Protein AF-A0A8J4R383-F1 (afdb_monomer)

Secondary structure (DSSP, 8-state):
----------------HHHHHHHHHTT----------------------------HHHHHHHHHHHHHHHHHHHHHHHHHHHHHHTS-SS-HHHHHHHHHHTT--HHHHHHHHHHHHH-HHHHHHHHHS-HHHHHHHHHHHHH--

Solvent-accessible surface area (backbone atoms only — not comparable to full-atom values): 9371 Å² total; per-residue (Å²): 135,90,83,86,86,89,85,82,90,76,86,86,81,73,91,49,70,68,58,52,51,52,58,48,61,75,63,63,76,80,80,77,83,82,75,87,72,80,87,82,91,84,84,92,79,94,68,90,72,80,76,74,76,71,51,76,61,59,58,49,49,51,50,50,51,52,51,52,49,50,56,46,53,50,53,52,49,48,55,53,49,54,60,58,60,76,43,63,89,59,61,72,71,55,55,55,52,53,44,55,74,56,63,54,56,75,92,49,39,63,58,52,50,56,49,34,72,75,31,40,66,58,39,48,52,48,71,74,40,62,68,92,50,34,56,61,52,50,53,52,57,65,65,79,102

Nearest PDB structures (foldseek):
  6z1p-assembly1_Bp  TM=3.440E-01  e=1.943E+00  Tetrahymena thermophila SB210

pLDDT: mean 75.77, std 19.18, range [34.34, 96.25]

Radius of gyration: 41.35 Å; Cα contacts (8 Å, |Δi|>4): 41; chains: 1; bounding box: 71×49×110 Å

Structure (mmCIF, N/CA/C/O backbone):
data_AF-A0A8J4R383-F1
#
_entry.id   AF-A0A8J4R383-F1
#
loop_
_atom_site.group_PDB
_atom_site.id
_atom_site.type_symbol
_atom_site.label_atom_id
_atom_site.label_alt_id
_atom_site.label_comp_id
_atom_site.label_asym_id
_atom_site.label_entity_id
_atom_site.label_seq_id
_atom_site.pdbx_PDB_ins_code
_atom_site.Cartn_x
_atom_site.Cartn_y
_atom_site.Cartn_z
_atom_site.occupancy
_atom_site.B_iso_or_equiv
_atom_site.auth_seq_id
_atom_site.auth_comp_id
_atom_site.auth_asym_id
_atom_site.auth_atom_id
_atom_site.pdbx_PDB_model_num
ATOM 1 N N . MET A 1 1 ? 8.839 28.052 -70.977 1.00 35.84 1 MET A N 1
ATOM 2 C CA . MET A 1 1 ? 7.806 27.513 -71.889 1.00 35.84 1 MET A CA 1
ATOM 3 C C . MET A 1 1 ? 8.358 26.227 -72.483 1.00 35.84 1 MET A C 1
ATOM 5 O O . MET A 1 1 ? 9.492 26.234 -72.938 1.00 35.84 1 MET A O 1
ATOM 9 N N . ARG A 1 2 ? 7.626 25.117 -72.348 1.00 43.81 2 ARG A N 1
ATOM 10 C CA . ARG A 1 2 ? 7.999 23.783 -72.846 1.00 43.81 2 ARG A CA 1
ATOM 11 C C . ARG A 1 2 ? 7.918 23.776 -74.373 1.00 43.81 2 ARG A C 1
ATOM 13 O O . ARG A 1 2 ? 6.988 24.372 -74.906 1.00 43.81 2 ARG A O 1
ATOM 20 N N . GLN A 1 3 ? 8.796 23.039 -75.041 1.00 46.25 3 GLN A N 1
ATOM 21 C CA . GLN A 1 3 ? 8.530 22.554 -76.394 1.00 46.25 3 GLN A CA 1
ATOM 22 C C . GLN A 1 3 ? 8.726 21.030 -76.404 1.00 46.25 3 GLN A C 1
ATOM 24 O O . GLN A 1 3 ? 9.828 20.522 -76.242 1.00 46.25 3 GLN A O 1
ATOM 29 N N . ARG A 1 4 ? 7.592 20.322 -76.470 1.00 46.16 4 ARG A N 1
ATOM 30 C CA . ARG A 1 4 ? 7.424 18.960 -77.020 1.00 46.16 4 ARG A CA 1
ATOM 31 C C . ARG A 1 4 ? 7.299 19.173 -78.546 1.00 46.16 4 ARG A C 1
ATOM 33 O O . ARG A 1 4 ? 6.884 20.269 -78.912 1.00 46.16 4 ARG A O 1
ATOM 40 N N . TRP A 1 5 ? 7.491 18.280 -79.512 1.00 34.34 5 TRP A N 1
ATOM 41 C CA . TRP A 1 5 ? 7.571 16.821 -79.733 1.00 34.34 5 TRP A CA 1
ATOM 42 C C . TRP A 1 5 ? 8.120 16.705 -81.196 1.00 34.34 5 TRP A C 1
ATOM 44 O O . TRP A 1 5 ? 7.948 17.659 -81.949 1.00 34.34 5 TRP A O 1
ATOM 54 N N . ALA A 1 6 ? 8.858 15.689 -81.673 1.00 40.34 6 ALA A N 1
ATOM 55 C CA . ALA A 1 6 ? 8.451 14.302 -81.928 1.00 40.34 6 ALA A CA 1
ATOM 56 C C . ALA A 1 6 ? 9.613 13.465 -82.533 1.00 40.34 6 ALA A C 1
ATOM 58 O O . ALA A 1 6 ? 10.402 14.004 -83.302 1.00 40.34 6 ALA A O 1
ATOM 59 N N . THR A 1 7 ? 9.613 12.149 -82.294 1.00 41.44 7 THR A N 1
ATOM 60 C CA . THR A 1 7 ? 10.034 11.069 -83.222 1.00 41.44 7 THR A CA 1
ATOM 61 C C . THR A 1 7 ? 9.182 9.845 -82.848 1.00 41.44 7 THR A C 1
ATOM 63 O O . THR A 1 7 ? 9.286 9.324 -81.746 1.00 41.44 7 THR A O 1
ATOM 66 N N . SER A 1 8 ? 8.042 9.664 -83.517 1.00 38.78 8 SER A N 1
ATOM 67 C CA . SER A 1 8 ? 7.805 8.725 -84.628 1.00 38.78 8 SER A CA 1
ATOM 68 C C . SER A 1 8 ? 7.855 7.249 -84.210 1.00 38.78 8 SER A C 1
ATOM 70 O O . SER A 1 8 ? 8.904 6.617 -84.259 1.00 38.78 8 SER A O 1
ATOM 7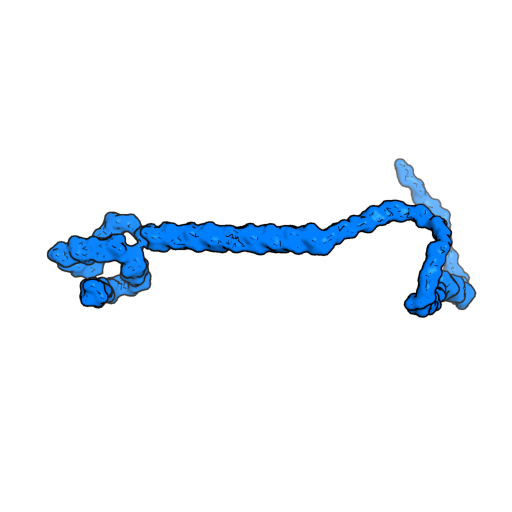2 N N . ILE A 1 9 ? 6.685 6.710 -83.846 1.00 44.69 9 ILE A N 1
ATOM 73 C CA . ILE A 1 9 ? 6.382 5.274 -83.901 1.00 44.69 9 ILE A CA 1
ATOM 74 C C . ILE A 1 9 ? 6.074 4.952 -85.365 1.00 44.69 9 ILE A C 1
ATOM 76 O O . ILE A 1 9 ? 5.104 5.468 -85.918 1.00 44.69 9 ILE A O 1
ATOM 80 N N . GLY A 1 10 ? 6.933 4.147 -85.985 1.00 36.19 10 GLY A N 1
ATOM 81 C CA . GLY A 1 10 ? 6.630 3.405 -87.204 1.00 36.19 10 GLY A CA 1
ATOM 82 C C . GLY A 1 10 ? 6.367 1.951 -86.825 1.00 36.19 10 GLY A C 1
ATOM 83 O O . GLY A 1 10 ? 7.141 1.362 -86.073 1.00 36.19 10 GLY A O 1
ATOM 84 N N . GLU A 1 11 ? 5.247 1.408 -87.288 1.00 42.03 11 GLU A N 1
ATOM 85 C CA . GLU A 1 11 ? 4.866 0.010 -87.110 1.00 42.03 11 GLU A CA 1
ATOM 86 C C . GLU A 1 11 ? 5.835 -0.941 -87.829 1.00 42.03 11 GLU A C 1
ATOM 88 O O . GLU A 1 11 ? 6.154 -0.739 -88.998 1.00 42.03 11 GLU A O 1
ATOM 93 N N . GLY A 1 12 ? 6.206 -2.019 -87.130 1.00 42.78 12 GLY A N 1
ATOM 94 C CA . GLY A 1 12 ? 6.552 -3.320 -87.704 1.00 42.78 12 GLY A CA 1
ATOM 95 C C . GLY A 1 12 ? 7.967 -3.489 -88.258 1.00 42.78 12 GLY A C 1
ATOM 96 O O . GLY A 1 12 ? 8.232 -3.107 -89.388 1.00 42.78 12 GLY A O 1
ATOM 97 N N . SER A 1 13 ? 8.831 -4.187 -87.512 1.00 45.66 13 SER A N 1
ATOM 98 C CA . SER A 1 13 ? 9.577 -5.358 -88.011 1.00 45.66 13 SER A CA 1
ATOM 99 C C . SER A 1 13 ? 10.575 -5.843 -86.955 1.00 45.66 13 SER A C 1
ATOM 101 O O . SER A 1 13 ? 11.525 -5.139 -86.648 1.00 45.66 13 SER A O 1
ATOM 103 N N . MET A 1 14 ? 10.341 -7.068 -86.474 1.00 49.34 14 MET A N 1
ATOM 104 C CA . MET A 1 14 ? 11.289 -7.993 -85.840 1.00 49.34 14 MET A CA 1
ATOM 105 C C . MET A 1 14 ? 12.018 -7.517 -84.573 1.00 49.34 14 MET A C 1
ATOM 107 O O . MET A 1 14 ? 12.997 -6.785 -84.621 1.00 49.34 14 MET A O 1
ATOM 111 N N . GLU A 1 15 ? 11.602 -8.077 -83.435 1.00 59.03 15 GLU A N 1
ATOM 112 C CA . GLU A 1 15 ? 12.539 -8.494 -82.387 1.00 59.03 15 GLU A CA 1
ATOM 113 C C . GLU A 1 15 ? 13.564 -9.423 -83.064 1.00 59.03 15 GLU A C 1
ATOM 115 O O . GLU A 1 15 ? 13.293 -10.608 -83.279 1.00 59.03 15 GLU A O 1
ATOM 120 N N . ASN A 1 16 ? 14.678 -8.869 -83.547 1.00 60.47 16 ASN A N 1
ATOM 121 C CA . ASN A 1 16 ? 15.689 -9.660 -84.232 1.00 60.47 16 ASN A CA 1
ATOM 122 C C . ASN A 1 16 ? 16.393 -10.510 -83.169 1.00 60.47 16 ASN A C 1
ATOM 124 O O . ASN A 1 16 ? 16.814 -10.002 -82.133 1.00 60.47 16 ASN A O 1
ATOM 128 N N . ILE A 1 17 ? 16.537 -11.813 -83.422 1.00 60.28 17 ILE A N 1
ATOM 129 C CA . ILE A 1 17 ? 17.271 -12.746 -82.545 1.00 60.28 17 ILE A CA 1
ATOM 130 C C . ILE A 1 17 ? 18.685 -12.221 -82.203 1.00 60.28 17 ILE A C 1
ATOM 132 O O . ILE A 1 17 ? 19.204 -12.472 -81.123 1.00 60.28 17 ILE A O 1
ATOM 136 N N . GLU A 1 18 ? 19.262 -11.416 -83.096 1.00 62.72 18 GLU A N 1
ATOM 137 C CA . GLU A 1 18 ? 20.552 -10.736 -82.945 1.00 62.72 18 GLU A CA 1
ATOM 138 C C . GLU A 1 18 ? 20.579 -9.755 -81.755 1.00 62.72 18 GLU A C 1
ATOM 140 O O . GLU A 1 18 ? 21.604 -9.621 -81.085 1.00 62.72 18 GLU A O 1
ATOM 145 N N . ASP A 1 19 ? 19.452 -9.112 -81.433 1.00 60.38 19 ASP A N 1
ATOM 146 C CA . ASP A 1 19 ? 19.342 -8.214 -80.278 1.00 60.38 19 ASP A CA 1
ATOM 147 C C . ASP A 1 19 ? 19.321 -9.005 -78.961 1.00 60.38 19 ASP A C 1
ATOM 149 O O . ASP A 1 19 ? 19.831 -8.543 -77.934 1.00 60.38 19 ASP A O 1
ATOM 153 N N . ILE A 1 20 ? 18.775 -10.227 -78.995 1.00 66.88 20 ILE A N 1
ATOM 154 C CA . ILE A 1 20 ? 18.775 -11.157 -77.859 1.00 66.88 20 ILE A CA 1
ATOM 155 C C . ILE A 1 20 ? 20.201 -11.638 -77.590 1.00 66.88 20 ILE A C 1
ATOM 157 O O . ILE A 1 20 ? 20.629 -11.614 -76.437 1.00 66.88 20 ILE A O 1
ATOM 161 N N . ASP A 1 21 ? 20.965 -11.988 -78.627 1.00 67.25 21 ASP A N 1
ATOM 162 C CA . ASP A 1 21 ? 22.372 -12.380 -78.475 1.00 67.25 21 ASP A CA 1
ATOM 163 C C . ASP A 1 21 ? 23.219 -11.245 -77.881 1.00 67.25 21 ASP A C 1
ATOM 165 O O . ASP A 1 21 ? 24.047 -11.495 -77.005 1.00 67.25 21 ASP A O 1
ATOM 169 N N . HIS A 1 22 ? 22.973 -9.984 -78.260 1.00 64.25 22 HIS A N 1
ATOM 170 C CA . HIS A 1 22 ? 23.657 -8.836 -77.652 1.00 64.25 22 HIS A CA 1
ATOM 171 C C . HIS A 1 22 ? 23.299 -8.664 -76.163 1.00 64.25 22 HIS A C 1
ATOM 173 O O . HIS A 1 22 ? 24.167 -8.389 -75.331 1.00 64.25 22 HIS A O 1
ATOM 179 N N . LEU A 1 23 ? 22.026 -8.844 -75.799 1.00 71.62 23 LEU A N 1
ATOM 180 C CA . LEU A 1 23 ? 21.555 -8.780 -74.409 1.00 71.62 23 LEU A CA 1
ATOM 181 C C . LEU A 1 23 ? 22.073 -9.945 -73.547 1.00 71.62 23 LEU A C 1
ATOM 183 O O . LEU A 1 23 ? 22.312 -9.757 -72.350 1.00 71.62 23 LEU A O 1
ATOM 187 N N . VAL A 1 24 ? 22.259 -11.130 -74.133 1.00 67.50 24 VAL A N 1
ATOM 188 C CA . VAL A 1 24 ? 22.823 -12.310 -73.459 1.00 67.50 24 VAL A CA 1
ATOM 189 C C . VAL A 1 24 ? 24.337 -12.175 -73.309 1.00 67.50 24 VAL A C 1
ATOM 191 O O . VAL A 1 24 ? 24.837 -12.371 -72.205 1.00 67.50 24 VAL A O 1
ATOM 194 N N . ALA A 1 25 ? 25.050 -11.746 -74.355 1.00 71.12 25 ALA A N 1
ATOM 195 C CA . ALA A 1 25 ? 26.490 -11.488 -74.303 1.00 71.12 25 ALA A CA 1
ATOM 196 C C . ALA A 1 25 ? 26.843 -10.420 -73.256 1.00 71.12 25 ALA A C 1
ATOM 198 O O . ALA A 1 25 ? 27.822 -10.550 -72.527 1.00 71.12 25 ALA A O 1
ATOM 199 N N . GLN A 1 26 ? 26.013 -9.381 -73.117 1.00 61.44 26 GLN A N 1
ATOM 200 C CA . GLN A 1 26 ? 26.221 -8.348 -72.099 1.00 61.44 26 GLN A CA 1
ATOM 201 C C . GLN A 1 26 ? 26.031 -8.868 -70.658 1.00 61.44 26 GLN A C 1
ATOM 203 O O . GLN A 1 26 ? 26.561 -8.270 -69.721 1.00 61.44 26 GLN A O 1
ATOM 208 N N . ASN A 1 27 ? 25.297 -9.968 -70.469 1.00 61.72 27 ASN A N 1
ATOM 209 C CA . ASN A 1 27 ? 25.052 -10.592 -69.166 1.00 61.72 27 ASN A CA 1
ATOM 210 C C . ASN A 1 27 ? 25.838 -11.895 -68.963 1.00 61.72 27 ASN A C 1
ATOM 212 O O . ASN A 1 27 ? 25.584 -12.612 -67.993 1.00 61.72 27 ASN A O 1
ATOM 216 N N . GLU A 1 28 ? 26.779 -12.216 -69.851 1.00 68.12 28 GLU A N 1
ATOM 217 C CA . GLU A 1 28 ? 27.638 -13.380 -69.685 1.00 68.12 28 GLU A CA 1
ATOM 218 C C . GLU A 1 28 ? 28.569 -13.147 -68.486 1.00 68.12 28 GLU A C 1
ATOM 220 O O . GLU A 1 28 ? 29.521 -12.367 -68.524 1.00 68.12 28 GLU A O 1
ATOM 225 N N . VAL A 1 29 ? 28.238 -13.786 -67.364 1.00 67.19 29 VAL A N 1
ATOM 226 C CA . VAL A 1 29 ? 29.033 -13.730 -66.139 1.00 67.19 29 VAL A CA 1
ATOM 227 C C . VAL A 1 29 ? 30.130 -14.779 -66.236 1.00 67.19 29 VAL A C 1
ATOM 229 O O . VAL A 1 29 ? 29.887 -15.972 -66.052 1.00 67.19 29 VAL A O 1
ATOM 232 N N . THR A 1 30 ? 31.357 -14.332 -66.483 1.00 64.00 30 THR A N 1
ATOM 233 C CA . THR A 1 30 ? 32.542 -15.180 -66.355 1.00 64.00 30 THR A CA 1
ATOM 234 C C . THR A 1 30 ? 32.798 -15.437 -64.871 1.00 64.00 30 THR A C 1
ATOM 236 O O . THR A 1 30 ? 33.226 -14.544 -64.141 1.00 64.00 30 THR A O 1
ATOM 239 N N . LEU A 1 31 ? 32.506 -16.651 -64.401 1.00 61.91 31 LEU A N 1
ATOM 240 C CA . LEU A 1 31 ? 32.857 -17.069 -63.046 1.00 61.91 31 LEU A CA 1
ATOM 241 C C . LEU A 1 31 ? 34.362 -17.347 -62.981 1.00 61.91 31 LEU A C 1
ATOM 243 O O . LEU A 1 31 ? 34.864 -18.295 -63.581 1.00 61.91 31 LEU A O 1
ATOM 247 N N . GLU A 1 32 ? 35.079 -16.513 -62.241 1.00 64.75 32 GLU A N 1
ATOM 248 C CA . GLU A 1 32 ? 36.471 -16.743 -61.871 1.00 64.75 32 GLU A CA 1
ATOM 249 C C . GLU A 1 32 ? 36.558 -17.857 -60.810 1.00 64.75 32 GLU A C 1
ATOM 251 O O . GLU A 1 32 ? 35.879 -17.818 -59.781 1.00 64.75 32 GLU A O 1
ATOM 256 N N . SER A 1 33 ? 37.360 -18.897 -61.086 1.00 61.88 33 SER A N 1
ATOM 257 C CA . SER A 1 33 ? 37.619 -19.982 -60.131 1.00 61.88 33 SER A CA 1
ATOM 258 C C . SER A 1 33 ? 38.444 -19.431 -58.976 1.00 61.88 33 SER A C 1
ATOM 260 O O . SER A 1 33 ? 39.638 -19.166 -59.121 1.00 6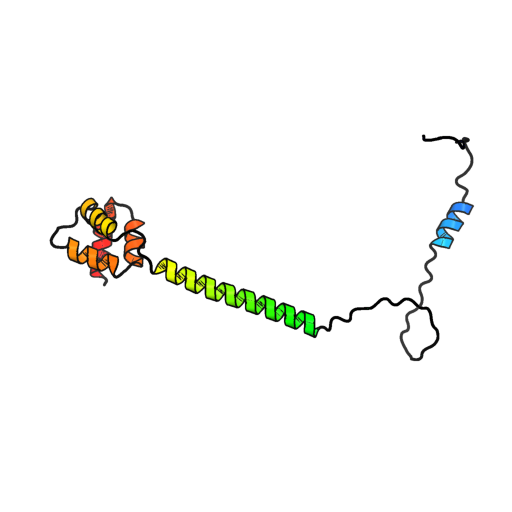1.88 33 SER A O 1
ATOM 262 N N . CYS A 1 34 ? 37.818 -19.257 -57.816 1.00 52.91 34 CYS A N 1
ATOM 263 C CA . CYS A 1 34 ? 38.517 -18.918 -56.584 1.00 52.91 34 CYS A CA 1
ATOM 264 C C . CYS A 1 34 ? 39.200 -20.159 -55.991 1.00 52.91 34 CYS A C 1
ATOM 266 O O . CYS A 1 34 ? 38.890 -20.564 -54.869 1.00 52.91 34 CYS A O 1
ATOM 268 N N . ASP A 1 35 ? 40.165 -20.734 -56.710 1.00 53.22 35 ASP A N 1
ATOM 269 C CA . ASP A 1 35 ? 41.177 -21.586 -56.087 1.00 53.22 35 ASP A CA 1
ATOM 270 C C . ASP A 1 35 ? 42.148 -20.675 -55.332 1.00 53.22 35 ASP A C 1
ATOM 272 O O . ASP A 1 35 ? 43.201 -20.262 -55.813 1.00 53.22 35 ASP A O 1
ATOM 276 N N . ASN A 1 36 ? 41.729 -20.294 -54.126 1.00 57.03 36 ASN A N 1
ATOM 277 C CA . ASN A 1 36 ? 42.516 -19.498 -53.200 1.00 57.03 36 ASN A CA 1
ATOM 278 C C . ASN A 1 36 ? 43.647 -20.349 -52.608 1.00 57.03 36 ASN A C 1
ATOM 280 O O . ASN A 1 36 ? 43.549 -20.845 -51.484 1.00 57.03 36 ASN A O 1
ATOM 284 N N . VAL A 1 37 ? 44.735 -20.484 -53.360 1.00 51.91 37 VAL A N 1
ATOM 285 C CA . VAL A 1 37 ? 46.057 -20.795 -52.821 1.00 51.91 37 VAL A CA 1
ATOM 286 C C . VAL A 1 37 ? 47.069 -19.849 -53.456 1.00 51.91 37 VAL A C 1
ATOM 288 O O . VAL A 1 37 ? 47.387 -19.969 -54.632 1.00 51.91 37 VAL A O 1
ATOM 291 N N . GLY A 1 38 ? 47.631 -18.967 -52.631 1.00 48.38 38 GLY A N 1
ATOM 292 C CA . GLY A 1 38 ? 48.952 -18.394 -52.881 1.00 48.38 38 GLY A CA 1
ATOM 293 C C . GLY A 1 38 ? 48.971 -16.972 -53.436 1.00 48.38 38 GLY A C 1
ATOM 294 O O . GLY A 1 38 ? 48.949 -16.766 -54.636 1.00 48.38 38 GLY A O 1
ATOM 295 N N . ASP A 1 39 ? 49.097 -16.029 -52.505 1.00 46.88 39 ASP A N 1
ATOM 296 C CA . ASP A 1 39 ? 50.198 -15.060 -52.429 1.00 46.88 39 ASP A CA 1
ATOM 297 C C . ASP A 1 39 ? 50.519 -14.124 -53.625 1.00 46.88 39 ASP A C 1
ATOM 299 O O . ASP A 1 39 ? 50.786 -14.540 -54.745 1.00 46.88 39 ASP A O 1
ATOM 303 N N . ASN A 1 40 ? 50.684 -12.845 -53.262 1.00 48.47 40 ASN A N 1
ATOM 304 C CA . ASN A 1 40 ? 51.376 -11.749 -53.962 1.00 48.47 40 ASN A CA 1
ATOM 305 C C . ASN A 1 40 ? 50.642 -10.866 -54.998 1.00 48.47 40 ASN A C 1
ATOM 307 O O . ASN A 1 40 ? 50.574 -11.139 -56.189 1.00 48.47 40 ASN A O 1
ATOM 311 N N . ASN A 1 41 ? 50.236 -9.692 -54.489 1.00 50.22 41 ASN A N 1
ATOM 312 C CA . ASN A 1 41 ? 50.378 -8.332 -55.045 1.00 50.22 41 ASN A CA 1
ATOM 313 C C . ASN A 1 41 ? 50.714 -8.161 -56.543 1.00 50.22 41 ASN A C 1
ATOM 315 O O . ASN A 1 41 ? 51.881 -8.317 -56.883 1.00 50.22 41 ASN A O 1
ATOM 319 N N . VAL A 1 42 ? 49.795 -7.574 -57.334 1.00 43.91 42 VAL A N 1
ATOM 320 C CA . VAL A 1 42 ? 50.068 -6.494 -58.321 1.00 43.91 42 VAL A CA 1
ATOM 321 C C . VAL A 1 42 ? 48.775 -5.694 -58.608 1.00 43.91 42 VAL A C 1
ATOM 323 O O . VAL A 1 42 ? 47.765 -6.285 -58.967 1.00 43.91 42 VAL A O 1
ATOM 326 N N . GLY A 1 43 ? 48.836 -4.354 -58.545 1.00 39.66 43 GLY A N 1
ATOM 327 C CA . GLY A 1 43 ? 48.173 -3.489 -59.544 1.00 39.66 43 GLY A CA 1
ATOM 328 C C . GLY A 1 43 ? 46.907 -2.703 -59.165 1.00 39.66 43 GLY A C 1
ATOM 329 O O . GLY A 1 43 ? 45.793 -3.172 -59.335 1.00 39.66 43 GLY A O 1
ATOM 330 N N . GLU A 1 44 ? 47.123 -1.456 -58.741 1.00 45.50 44 GLU A N 1
ATOM 331 C CA . GLU A 1 44 ? 46.245 -0.270 -58.697 1.00 45.50 44 GLU A CA 1
ATOM 332 C C . GLU A 1 44 ? 44.924 -0.235 -59.505 1.00 45.50 44 GLU A C 1
ATOM 334 O O . GLU A 1 44 ? 44.922 -0.202 -60.732 1.00 45.50 44 GLU A O 1
ATOM 339 N N . ALA A 1 45 ? 43.817 0.048 -58.802 1.00 38.00 45 ALA A N 1
ATOM 340 C CA . ALA A 1 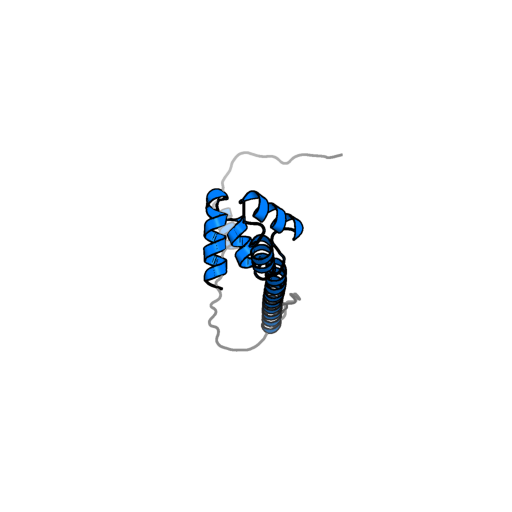45 ? 42.821 1.032 -59.239 1.00 38.00 45 ALA A CA 1
ATOM 341 C C . ALA A 1 45 ? 42.149 1.697 -58.024 1.00 38.00 45 ALA A C 1
ATOM 343 O O . ALA A 1 45 ? 41.555 1.064 -57.151 1.00 38.00 45 ALA A O 1
ATOM 344 N N . SER A 1 46 ? 42.297 3.016 -57.969 1.00 62.56 46 SER A N 1
ATOM 345 C CA . SER A 1 46 ? 41.798 3.923 -56.942 1.00 62.56 46 SER A CA 1
ATOM 346 C C . SER A 1 46 ? 40.269 3.908 -56.830 1.00 62.56 46 SER A C 1
ATOM 348 O O . SER A 1 46 ? 39.561 4.356 -57.726 1.00 62.56 46 SER A O 1
ATOM 350 N N . SER A 1 47 ? 39.756 3.510 -55.667 1.00 49.41 47 SER A N 1
ATOM 351 C CA . SER A 1 47 ? 38.621 4.189 -55.039 1.00 49.41 47 SER A CA 1
ATOM 352 C C . SER A 1 47 ? 38.736 4.032 -53.522 1.00 49.41 47 SER A C 1
ATOM 354 O O . SER A 1 47 ? 38.743 2.934 -52.969 1.00 49.41 47 SER A O 1
ATOM 356 N N . LYS A 1 48 ? 38.891 5.160 -52.818 1.00 49.97 48 LYS A N 1
ATOM 357 C CA . LYS A 1 48 ? 38.892 5.241 -51.350 1.00 49.97 48 LYS A CA 1
ATOM 358 C C . LYS A 1 48 ? 37.487 4.927 -50.817 1.00 49.97 48 LYS A C 1
ATOM 360 O O . LYS A 1 48 ? 36.805 5.795 -50.281 1.00 49.97 48 LYS A O 1
ATOM 365 N N . ALA A 1 49 ? 37.054 3.674 -50.907 1.00 56.75 49 ALA A N 1
ATOM 366 C CA . ALA A 1 49 ? 36.042 3.161 -50.002 1.00 56.75 49 ALA A CA 1
ATOM 367 C C . ALA A 1 49 ? 36.725 3.022 -48.641 1.00 56.75 49 ALA A C 1
ATOM 369 O O . ALA A 1 49 ? 37.464 2.070 -48.382 1.00 56.75 49 ALA A O 1
ATOM 370 N N . LYS A 1 50 ? 36.532 4.018 -47.770 1.00 55.62 50 LYS A N 1
ATOM 371 C CA . LYS A 1 50 ? 36.902 3.924 -46.358 1.00 55.62 50 LYS A CA 1
ATOM 372 C C . LYS A 1 50 ? 36.039 2.821 -45.746 1.00 55.62 50 LYS A C 1
ATOM 374 O O . LYS A 1 50 ? 34.995 3.101 -45.167 1.00 55.62 50 LYS A O 1
ATOM 379 N N . LYS A 1 51 ? 36.461 1.560 -45.906 1.00 62.22 51 LYS A N 1
ATOM 380 C CA . LYS A 1 51 ? 35.970 0.426 -45.125 1.00 62.22 51 LYS A CA 1
ATOM 381 C C . LYS A 1 51 ? 36.269 0.786 -43.677 1.00 62.22 51 LYS A C 1
ATOM 383 O O . LYS A 1 51 ? 37.401 0.645 -43.215 1.00 62.22 51 LYS A O 1
ATOM 388 N N . ARG A 1 52 ? 35.273 1.340 -42.983 1.00 62.28 52 ARG A N 1
ATOM 389 C CA . ARG A 1 52 ? 35.284 1.411 -41.528 1.00 62.28 52 ARG A CA 1
ATOM 390 C C . ARG A 1 52 ? 35.323 -0.041 -41.068 1.00 62.28 52 ARG A C 1
ATOM 392 O O . ARG A 1 52 ? 34.301 -0.710 -41.033 1.00 62.28 52 ARG A O 1
ATOM 399 N N . LYS A 1 53 ? 36.527 -0.540 -40.786 1.00 61.03 53 LYS A N 1
ATOM 400 C CA . LYS A 1 53 ? 36.705 -1.597 -39.799 1.00 61.03 53 LYS A CA 1
ATOM 401 C C . LYS A 1 53 ? 36.287 -0.956 -38.478 1.00 61.03 53 LYS A C 1
ATOM 403 O O . LYS A 1 53 ? 37.138 -0.396 -37.797 1.00 61.03 53 LYS A O 1
ATOM 408 N N . THR A 1 54 ? 34.988 -0.924 -38.180 1.00 59.19 54 THR A N 1
ATOM 409 C CA . THR A 1 54 ? 34.575 -0.830 -36.781 1.00 59.19 54 THR A CA 1
ATOM 410 C C . THR A 1 54 ? 35.172 -2.062 -36.133 1.00 59.19 54 THR A C 1
ATOM 412 O O . THR A 1 54 ? 35.027 -3.188 -36.624 1.00 59.19 54 THR A O 1
ATOM 415 N N . SER A 1 55 ? 36.029 -1.835 -35.146 1.00 61.50 55 SER A N 1
ATOM 416 C CA . SER A 1 55 ? 36.623 -2.947 -34.433 1.00 61.50 55 SER A CA 1
ATOM 417 C C . SER A 1 55 ? 35.467 -3.713 -33.785 1.00 61.50 55 SER A C 1
ATOM 419 O O . SER A 1 55 ? 34.589 -3.110 -33.183 1.00 61.50 55 SER A O 1
ATOM 421 N N . LYS A 1 56 ? 35.443 -5.047 -33.888 1.00 63.62 56 LYS A N 1
ATOM 422 C CA . LYS A 1 56 ? 34.467 -5.905 -33.179 1.00 63.62 56 LYS A CA 1
ATOM 423 C C . LYS A 1 56 ? 34.370 -5.563 -31.674 1.00 63.62 56 LYS A C 1
ATOM 425 O O . LYS A 1 56 ? 33.390 -5.895 -31.017 1.00 63.62 56 LYS A O 1
ATOM 430 N N . ASN A 1 57 ? 35.401 -4.899 -31.153 1.00 69.88 57 ASN A N 1
ATOM 431 C CA . ASN A 1 57 ? 35.488 -4.353 -29.812 1.00 69.88 57 ASN A CA 1
ATOM 432 C C . ASN A 1 57 ? 34.563 -3.139 -29.576 1.00 69.88 57 ASN A C 1
ATOM 434 O O . ASN A 1 57 ? 33.894 -3.105 -28.553 1.00 69.88 57 ASN A O 1
ATOM 438 N N . GLU A 1 58 ? 34.445 -2.198 -30.521 1.00 73.12 58 GLU A N 1
ATOM 439 C CA . GLU A 1 58 ? 33.511 -1.055 -30.431 1.00 73.12 58 GLU A CA 1
ATOM 440 C C . GLU A 1 58 ? 32.048 -1.512 -30.363 1.00 73.12 58 GLU A C 1
ATOM 442 O O . GLU A 1 58 ? 31.261 -0.965 -29.590 1.00 73.12 58 GLU A O 1
ATOM 447 N N . ASP A 1 59 ? 31.684 -2.538 -31.138 1.00 80.25 59 ASP A N 1
ATOM 448 C CA . ASP A 1 59 ? 30.331 -3.104 -31.118 1.00 80.25 59 ASP A CA 1
ATOM 449 C C . ASP A 1 59 ? 30.053 -3.806 -29.777 1.00 80.25 59 ASP A C 1
ATOM 451 O O . ASP A 1 59 ? 28.970 -3.671 -29.208 1.00 80.25 59 ASP A O 1
ATOM 455 N N . MET A 1 60 ? 31.044 -4.515 -29.225 1.00 83.75 60 MET A N 1
ATOM 456 C CA . MET A 1 60 ? 30.940 -5.155 -27.910 1.00 83.75 60 MET A CA 1
ATOM 457 C C . MET A 1 60 ? 30.833 -4.126 -26.775 1.00 83.75 60 MET A C 1
ATOM 459 O O . MET A 1 60 ? 30.015 -4.307 -25.876 1.00 83.75 60 MET A O 1
ATOM 463 N N . GLU A 1 61 ? 31.602 -3.038 -26.822 1.00 86.94 61 GLU A N 1
ATOM 464 C CA . GLU A 1 61 ? 31.523 -1.938 -25.855 1.00 86.94 61 GLU A CA 1
ATOM 465 C C . GLU A 1 61 ? 30.159 -1.237 -25.907 1.00 86.94 61 GLU A C 1
ATOM 467 O O . GLU A 1 61 ? 29.569 -0.962 -24.860 1.00 86.94 61 GLU A O 1
ATOM 472 N N . GLN A 1 62 ? 29.607 -1.017 -27.105 1.00 88.25 62 GLN A N 1
ATOM 473 C CA . GLN A 1 62 ? 28.255 -0.474 -27.270 1.00 88.25 62 GLN A CA 1
ATOM 474 C C . GLN A 1 62 ? 27.186 -1.413 -26.707 1.00 88.25 62 GLN A C 1
ATOM 476 O O . GLN A 1 62 ? 26.291 -0.963 -25.988 1.00 88.25 62 GLN A O 1
ATOM 481 N N . ILE A 1 63 ? 27.287 -2.717 -26.984 1.00 90.19 63 ILE A N 1
ATOM 482 C CA . ILE A 1 63 ? 26.367 -3.725 -26.442 1.00 90.19 63 ILE A CA 1
ATOM 483 C C . ILE A 1 63 ? 26.465 -3.767 -24.914 1.00 90.19 63 ILE A C 1
ATOM 485 O O . ILE A 1 63 ? 25.443 -3.765 -24.230 1.00 90.19 63 ILE A O 1
ATOM 489 N N . MET A 1 64 ? 27.677 -3.759 -24.359 1.00 91.94 64 MET A N 1
ATOM 490 C CA . MET A 1 64 ? 27.888 -3.801 -22.914 1.00 91.94 64 MET A CA 1
ATOM 491 C C . MET A 1 64 ? 27.367 -2.529 -22.234 1.00 91.94 64 MET A C 1
ATOM 493 O O . MET A 1 64 ? 26.687 -2.618 -21.212 1.00 91.94 64 M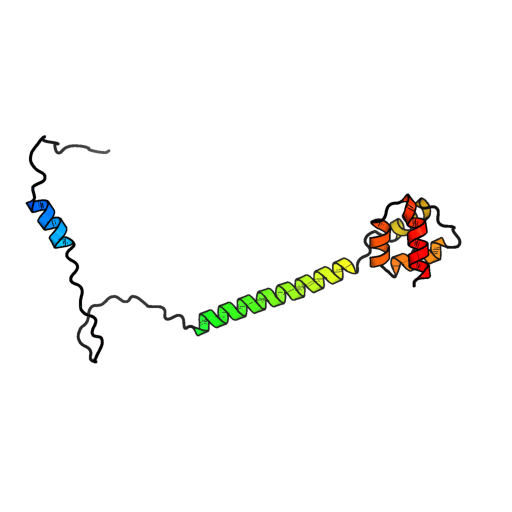ET A O 1
ATOM 497 N N . GLY A 1 65 ? 27.579 -1.361 -22.845 1.00 93.75 65 GLY A N 1
ATOM 498 C CA . GLY A 1 65 ? 26.991 -0.098 -22.400 1.00 93.75 65 GLY A CA 1
ATOM 499 C C . GLY A 1 65 ? 25.460 -0.119 -22.433 1.00 93.75 65 GLY A C 1
ATOM 500 O O . GLY A 1 65 ? 24.815 0.290 -21.467 1.00 93.75 65 GLY A O 1
ATOM 501 N N . ALA A 1 66 ? 24.858 -0.661 -23.495 1.00 94.00 66 ALA A N 1
ATOM 502 C CA . ALA A 1 66 ? 23.407 -0.815 -23.594 1.00 94.00 66 ALA A CA 1
ATOM 503 C C . ALA A 1 66 ? 22.852 -1.743 -22.500 1.00 94.00 66 ALA A C 1
ATOM 505 O O . ALA A 1 66 ? 21.874 -1.394 -21.838 1.00 94.00 66 ALA A O 1
ATOM 506 N N . ILE A 1 67 ? 23.506 -2.881 -22.247 1.00 94.75 67 ILE A N 1
ATOM 507 C CA . ILE A 1 67 ? 23.130 -3.812 -21.172 1.00 94.75 67 ILE A CA 1
ATOM 508 C C . ILE A 1 67 ? 23.236 -3.130 -19.805 1.00 94.75 67 ILE A C 1
ATOM 510 O O . ILE A 1 67 ? 22.337 -3.264 -18.977 1.00 94.75 67 ILE A O 1
ATOM 514 N N . GLN A 1 68 ? 24.299 -2.364 -19.563 1.00 95.75 68 GLN A N 1
ATOM 515 C CA . GLN A 1 68 ? 24.502 -1.679 -18.288 1.00 95.75 68 GLN A CA 1
ATOM 516 C C . GLN A 1 68 ? 23.484 -0.553 -18.058 1.00 95.75 68 GLN A C 1
ATOM 518 O O . GLN A 1 68 ? 23.032 -0.354 -16.925 1.00 95.75 68 GLN A O 1
ATOM 523 N N . ASN A 1 69 ? 23.057 0.127 -19.125 1.00 95.88 69 ASN A N 1
ATOM 524 C CA . ASN A 1 69 ? 21.961 1.094 -19.078 1.00 95.88 69 ASN A CA 1
ATOM 525 C C . ASN A 1 69 ? 20.632 0.415 -18.734 1.00 95.88 69 ASN A C 1
ATOM 527 O O . ASN A 1 69 ? 19.931 0.885 -17.840 1.00 95.88 69 ASN A O 1
ATOM 531 N N . VAL A 1 70 ? 20.314 -0.719 -19.369 1.00 95.75 70 VAL A N 1
ATOM 532 C CA . VAL A 1 70 ? 19.111 -1.506 -19.047 1.00 95.75 70 VAL A CA 1
ATOM 533 C C . VAL A 1 70 ? 19.152 -1.991 -17.598 1.00 95.75 70 VAL A C 1
ATOM 535 O O . VAL A 1 70 ? 18.195 -1.788 -16.858 1.00 95.75 70 VAL A O 1
ATOM 538 N N . ALA A 1 71 ? 20.275 -2.557 -17.149 1.00 96.19 71 ALA A N 1
ATOM 539 C CA . ALA A 1 71 ? 20.438 -3.024 -15.774 1.00 96.19 71 ALA A CA 1
ATOM 540 C C . ALA A 1 71 ? 20.296 -1.889 -14.743 1.00 96.19 71 ALA A C 1
ATOM 542 O O . ALA A 1 71 ? 19.785 -2.098 -13.643 1.00 96.19 71 ALA A O 1
ATOM 543 N N . SER A 1 72 ? 20.741 -0.678 -15.081 1.00 95.38 72 SER A N 1
ATOM 544 C CA . SER A 1 72 ? 20.571 0.498 -14.221 1.00 95.38 72 SER A CA 1
ATOM 545 C C . SER A 1 72 ? 19.121 0.976 -14.210 1.00 95.38 72 SER A C 1
ATOM 547 O O . SER A 1 72 ? 18.558 1.128 -13.133 1.00 95.38 72 SER A O 1
ATOM 549 N N . ALA A 1 73 ? 18.472 1.068 -15.374 1.00 96.25 73 ALA A N 1
ATOM 550 C CA . ALA A 1 73 ? 17.053 1.405 -15.473 1.00 96.25 73 ALA A CA 1
ATOM 551 C C . ALA A 1 73 ? 16.156 0.409 -14.716 1.00 96.25 73 ALA A C 1
ATOM 553 O O . ALA A 1 73 ? 15.187 0.813 -14.080 1.00 96.25 73 ALA A O 1
ATOM 554 N N . MET A 1 74 ? 16.491 -0.886 -14.732 1.00 94.44 74 MET A N 1
ATOM 555 C CA . MET A 1 74 ? 15.788 -1.903 -13.944 1.00 94.44 74 MET A CA 1
ATOM 556 C C . MET A 1 74 ? 15.971 -1.696 -12.436 1.00 94.44 74 MET A C 1
ATOM 558 O O . MET A 1 74 ? 14.997 -1.775 -11.692 1.00 94.44 74 MET A O 1
ATOM 562 N N . ARG A 1 75 ? 17.195 -1.407 -11.971 1.00 94.69 75 ARG A N 1
ATOM 563 C CA . ARG A 1 75 ? 17.450 -1.112 -10.548 1.00 94.69 75 ARG A CA 1
ATOM 564 C C . ARG A 1 75 ? 16.699 0.134 -10.089 1.00 94.69 75 ARG A C 1
ATOM 566 O O . ARG A 1 75 ? 16.051 0.096 -9.045 1.00 94.69 75 ARG A O 1
ATOM 573 N N . ASP A 1 76 ? 16.736 1.196 -10.885 1.00 93.56 76 ASP A N 1
ATOM 574 C CA . ASP A 1 76 ? 16.017 2.436 -10.595 1.00 93.56 76 ASP A CA 1
ATOM 575 C C . ASP A 1 76 ? 14.500 2.203 -10.601 1.00 93.56 76 ASP A C 1
ATOM 577 O O . ASP A 1 76 ? 13.793 2.661 -9.703 1.00 93.56 76 ASP A O 1
ATOM 581 N N . GLY A 1 77 ? 14.002 1.421 -11.565 1.00 91.50 77 GLY A N 1
ATOM 582 C CA . GLY A 1 77 ? 12.607 0.991 -11.632 1.00 91.50 77 GLY A CA 1
ATOM 583 C C . GLY A 1 77 ? 12.163 0.232 -10.380 1.00 91.50 77 GLY A C 1
ATOM 584 O O . GLY A 1 77 ? 11.104 0.540 -9.831 1.00 91.50 77 GLY A O 1
ATOM 585 N N . ASN A 1 78 ? 12.989 -0.689 -9.875 1.00 89.00 78 ASN A N 1
ATOM 586 C CA . ASN A 1 78 ? 12.708 -1.418 -8.635 1.00 89.00 78 ASN A CA 1
ATOM 587 C C . ASN A 1 78 ? 12.666 -0.484 -7.419 1.00 89.00 78 ASN A C 1
ATOM 589 O O . ASN A 1 78 ? 11.732 -0.566 -6.627 1.00 89.00 78 ASN A O 1
ATOM 593 N N . LEU A 1 79 ? 13.612 0.452 -7.300 1.00 86.88 79 LEU A N 1
ATOM 594 C CA . LEU A 1 79 ? 13.627 1.425 -6.203 1.00 86.88 79 LEU A CA 1
ATOM 595 C C . LEU A 1 79 ? 12.374 2.318 -6.210 1.00 86.88 79 LEU A C 1
ATOM 597 O O . LEU A 1 79 ? 11.792 2.608 -5.162 1.00 86.88 79 LEU A O 1
ATOM 601 N N . ILE A 1 80 ? 11.939 2.756 -7.395 1.00 84.00 80 ILE A N 1
ATOM 602 C CA . ILE A 1 80 ? 10.704 3.535 -7.561 1.00 84.00 80 ILE A CA 1
ATOM 603 C C . ILE A 1 80 ? 9.486 2.690 -7.172 1.00 84.00 80 ILE A C 1
ATOM 605 O O . ILE A 1 80 ? 8.605 3.181 -6.461 1.00 84.00 80 ILE A O 1
ATOM 609 N N . PHE A 1 81 ? 9.442 1.428 -7.604 1.00 80.19 81 PHE A N 1
ATOM 610 C CA . PHE A 1 81 ? 8.362 0.502 -7.281 1.00 80.19 81 PHE A CA 1
ATOM 611 C C . PHE A 1 81 ? 8.260 0.244 -5.772 1.00 80.19 81 PHE A C 1
ATOM 613 O O . PHE A 1 81 ? 7.187 0.435 -5.198 1.00 80.19 81 PHE A O 1
ATOM 620 N N . GLU A 1 82 ? 9.365 -0.075 -5.098 1.00 80.12 82 GLU A N 1
ATOM 621 C CA . GLU A 1 82 ? 9.410 -0.252 -3.640 1.00 80.12 82 GLU A CA 1
ATOM 622 C C . GLU A 1 82 ? 8.931 1.005 -2.906 1.00 80.12 82 GLU A C 1
ATOM 624 O O . GLU A 1 82 ? 8.085 0.940 -2.011 1.00 80.12 82 GLU A O 1
ATOM 629 N N . ARG A 1 83 ? 9.386 2.185 -3.345 1.00 74.94 83 ARG A N 1
ATOM 630 C CA . ARG A 1 83 ? 8.955 3.462 -2.765 1.00 74.94 83 ARG A CA 1
ATOM 631 C C . ARG A 1 83 ? 7.470 3.746 -2.994 1.00 74.94 83 ARG A C 1
ATOM 633 O O . ARG A 1 83 ? 6.858 4.439 -2.182 1.00 74.94 83 ARG A O 1
ATOM 640 N N . SER A 1 84 ? 6.894 3.247 -4.086 1.00 69.06 84 SER A N 1
ATOM 641 C CA . SER A 1 84 ? 5.455 3.343 -4.349 1.00 69.06 84 SER A CA 1
ATOM 642 C C . SER A 1 84 ? 4.645 2.406 -3.449 1.00 69.06 84 SER A C 1
ATOM 644 O O . SER A 1 84 ? 3.580 2.795 -2.977 1.00 69.06 84 SER A O 1
ATOM 646 N N . MET A 1 85 ? 5.174 1.216 -3.143 1.00 67.38 85 MET A N 1
ATOM 647 C CA . MET A 1 85 ? 4.531 0.237 -2.263 1.00 67.38 85 MET A CA 1
ATOM 648 C C . MET A 1 85 ? 4.571 0.649 -0.792 1.00 67.38 85 MET A C 1
ATOM 650 O O . MET A 1 85 ? 3.601 0.401 -0.080 1.00 67.38 85 MET A O 1
ATOM 654 N N . ALA A 1 86 ? 5.636 1.336 -0.368 1.00 70.38 86 ALA A N 1
ATOM 655 C CA . ALA A 1 86 ? 5.791 1.855 0.991 1.00 70.38 86 ALA A CA 1
ATOM 656 C C . ALA A 1 86 ? 4.798 2.977 1.352 1.00 70.38 86 ALA A C 1
ATOM 658 O O . ALA A 1 86 ? 4.667 3.333 2.522 1.00 70.38 86 ALA A O 1
ATOM 659 N N . ARG A 1 87 ? 4.112 3.570 0.367 1.00 79.62 87 ARG A N 1
ATOM 660 C CA . ARG A 1 87 ? 3.078 4.578 0.625 1.00 79.62 87 ARG A CA 1
ATOM 661 C C . ARG A 1 87 ? 1.767 3.894 0.991 1.00 79.62 87 ARG A C 1
ATOM 663 O O . ARG A 1 87 ? 1.384 2.901 0.371 1.00 79.62 87 ARG A O 1
ATOM 670 N N . LEU A 1 88 ? 1.056 4.469 1.960 1.00 81.38 88 LEU A N 1
ATOM 671 C CA . LEU A 1 88 ? -0.302 4.040 2.271 1.00 81.38 88 LEU A CA 1
ATOM 672 C C . LEU A 1 88 ? -1.180 4.161 1.009 1.00 81.38 88 LEU A C 1
ATOM 674 O O . LEU A 1 88 ? -1.065 5.157 0.288 1.00 81.38 88 LEU A O 1
A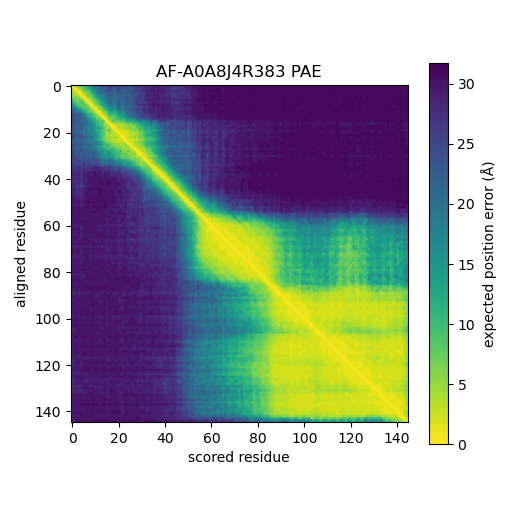TOM 678 N N . PRO A 1 89 ? -2.059 3.180 0.733 1.00 84.31 89 PRO A N 1
ATOM 679 C CA . PRO A 1 89 ? -2.964 3.231 -0.416 1.00 84.31 89 PRO A CA 1
ATOM 680 C C . PRO A 1 89 ? -3.922 4.431 -0.397 1.00 84.31 89 PRO A C 1
ATOM 682 O O . PRO A 1 89 ? -4.385 4.858 -1.450 1.00 84.31 89 PRO A O 1
ATOM 685 N N . ILE A 1 90 ? -4.222 4.951 0.795 1.00 89.06 90 ILE A N 1
ATOM 686 C CA . ILE A 1 90 ? -5.134 6.069 1.052 1.00 89.06 90 ILE A CA 1
ATOM 687 C C . ILE A 1 90 ? -4.559 6.975 2.155 1.00 89.06 90 ILE A C 1
ATOM 689 O O . ILE A 1 90 ? -3.708 6.518 2.926 1.00 89.06 90 ILE A O 1
ATOM 693 N N . PRO A 1 91 ? -5.008 8.240 2.260 1.00 88.81 91 PRO A N 1
ATOM 694 C CA . PRO A 1 91 ? -4.668 9.113 3.381 1.00 88.81 91 PRO A CA 1
ATOM 695 C C . PRO A 1 91 ? -5.043 8.498 4.735 1.00 88.81 91 PRO A C 1
ATOM 697 O O . PRO A 1 91 ? -6.028 7.773 4.846 1.00 88.81 91 PRO A O 1
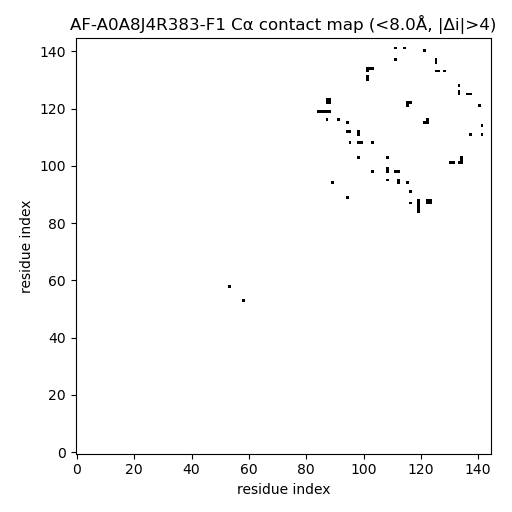ATOM 700 N N . GLU A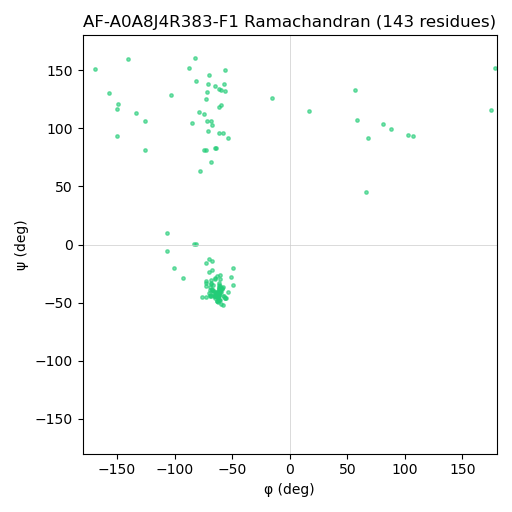 1 92 ? -4.298 8.839 5.786 1.00 88.12 92 GLU A N 1
ATOM 701 C CA . GLU A 1 92 ? -4.532 8.298 7.131 1.00 88.12 92 GLU A CA 1
ATOM 702 C C . GLU A 1 92 ? -5.940 8.604 7.663 1.00 88.12 92 GLU A C 1
ATOM 704 O O . GLU A 1 92 ? -6.569 7.733 8.261 1.00 88.12 92 GLU A O 1
ATOM 709 N N . GLN A 1 93 ? -6.485 9.797 7.390 1.00 87.62 93 GLN A N 1
ATOM 710 C CA . GLN A 1 93 ? -7.853 10.135 7.803 1.00 87.62 93 GLN A CA 1
ATOM 711 C C . GLN A 1 93 ? -8.905 9.204 7.181 1.00 87.62 93 GLN A C 1
ATOM 713 O O . GLN A 1 93 ? -9.865 8.824 7.849 1.00 87.62 93 GLN A O 1
ATOM 718 N N . GLU A 1 94 ? -8.700 8.775 5.935 1.00 92.56 94 GLU A N 1
ATOM 719 C CA . GLU A 1 94 ? -9.618 7.864 5.241 1.00 92.56 94 GLU A CA 1
ATOM 720 C C . GLU A 1 94 ? -9.607 6.463 5.865 1.00 92.56 94 GLU A C 1
ATOM 722 O O . GLU A 1 94 ? -10.636 5.792 5.910 1.00 92.56 94 GLU A O 1
ATOM 727 N N . VAL A 1 95 ? -8.472 6.028 6.429 1.00 93.00 95 VAL A N 1
ATOM 728 C CA . VAL A 1 95 ? -8.394 4.754 7.166 1.00 93.00 95 VAL A CA 1
ATOM 729 C C . VAL A 1 95 ? -9.344 4.774 8.362 1.00 93.00 95 VAL A C 1
ATOM 731 O O . VAL A 1 95 ? -10.017 3.781 8.634 1.00 93.00 95 VAL A O 1
ATOM 734 N N . PHE A 1 96 ? -9.427 5.903 9.070 1.00 91.75 96 PHE A N 1
ATOM 735 C CA . PHE A 1 96 ? -10.336 6.043 10.204 1.00 91.75 96 PHE A CA 1
ATOM 736 C C . PHE A 1 96 ? -11.805 5.970 9.766 1.00 91.75 96 PHE A C 1
ATOM 738 O O . PHE A 1 96 ? -12.585 5.243 10.382 1.00 91.75 96 PHE A O 1
ATOM 745 N N . HIS A 1 97 ? -12.161 6.655 8.676 1.00 93.06 97 HIS A N 1
ATOM 746 C CA . HIS A 1 97 ? -13.512 6.611 8.115 1.00 93.06 97 HIS A CA 1
ATOM 747 C C . HIS A 1 97 ? -13.913 5.203 7.670 1.00 93.06 97 HIS A C 1
ATOM 749 O O . HIS A 1 97 ? -15.012 4.765 7.995 1.00 93.06 97 HIS A O 1
ATOM 755 N N . LEU A 1 98 ? -13.014 4.452 7.028 1.00 93.12 98 LEU A N 1
ATOM 756 C CA . LEU A 1 98 ? -13.288 3.062 6.651 1.00 93.12 98 LEU A CA 1
ATOM 757 C C . LEU A 1 98 ? -13.606 2.180 7.861 1.00 93.12 98 LEU A C 1
ATOM 759 O O . LEU A 1 98 ? -14.499 1.342 7.780 1.00 93.12 98 LEU A O 1
ATOM 763 N N . LEU A 1 99 ? -12.879 2.349 8.972 1.00 93.81 99 LEU A N 1
ATOM 764 C CA . LEU A 1 99 ? -13.112 1.585 10.203 1.00 93.81 99 LEU A CA 1
ATOM 765 C C . LEU A 1 99 ? -14.465 1.910 10.846 1.00 93.81 99 LEU A C 1
ATOM 767 O O . LEU A 1 99 ? -15.093 1.021 11.426 1.00 93.81 99 LEU A O 1
ATOM 771 N N . ASP A 1 100 ? -14.896 3.165 10.743 1.00 92.56 100 ASP A N 1
ATOM 772 C CA . ASP A 1 100 ? -16.215 3.608 11.194 1.00 92.56 100 ASP A CA 1
ATOM 773 C C . ASP A 1 100 ? -17.325 3.021 10.307 1.00 92.56 100 ASP A C 1
ATOM 775 O O . ASP A 1 100 ? -18.296 2.455 10.806 1.00 92.56 100 ASP A O 1
ATOM 779 N N . GLU A 1 101 ? -17.122 3.033 8.987 1.00 93.06 101 GLU A N 1
ATOM 780 C CA . GLU A 1 101 ? -18.068 2.521 7.991 1.00 93.06 101 GLU A CA 1
ATOM 781 C C . GLU A 1 101 ? -18.348 1.017 8.153 1.00 93.06 101 GLU A C 1
ATOM 783 O O . GLU A 1 101 ? -19.485 0.564 8.016 1.00 93.06 101 GLU A O 1
ATOM 788 N N . ILE A 1 102 ? -17.326 0.227 8.504 1.00 93.56 102 ILE A N 1
ATOM 789 C CA . ILE A 1 102 ? -17.484 -1.209 8.793 1.00 93.56 102 ILE A CA 1
ATOM 790 C C . ILE A 1 102 ? -17.989 -1.488 10.222 1.00 93.56 102 ILE A C 1
ATOM 792 O O . ILE A 1 102 ? -18.146 -2.651 10.609 1.00 93.56 102 ILE A O 1
ATOM 796 N N . GLY A 1 103 ? -18.231 -0.450 11.029 1.00 91.75 103 GLY A N 1
ATOM 797 C CA . GLY A 1 103 ? -18.792 -0.553 12.374 1.00 91.75 103 GLY A CA 1
ATOM 798 C C . GLY A 1 103 ? -17.874 -1.262 13.372 1.00 91.75 103 GLY A C 1
ATOM 799 O O . GLY A 1 103 ? -18.319 -2.166 14.094 1.00 91.75 103 GLY A O 1
ATOM 800 N N . ILE A 1 104 ? -16.580 -0.926 13.389 1.00 92.44 104 ILE A N 1
ATOM 801 C CA . ILE A 1 104 ? -15.645 -1.410 14.417 1.00 92.44 104 ILE A CA 1
ATOM 802 C C . ILE A 1 104 ? -15.957 -0.733 15.758 1.00 92.44 104 ILE A C 1
ATOM 804 O O . ILE A 1 104 ? -16.221 0.462 15.820 1.00 92.44 104 ILE A O 1
ATOM 808 N N . ASP A 1 105 ? -15.915 -1.501 16.852 1.00 92.12 105 ASP A N 1
ATOM 809 C CA . ASP A 1 105 ? -16.098 -0.958 18.205 1.00 92.12 105 ASP A CA 1
ATOM 810 C C . ASP A 1 105 ? -15.020 0.097 18.501 1.00 92.12 105 ASP A C 1
ATOM 812 O O . ASP A 1 105 ? -13.830 -0.155 18.298 1.00 92.12 105 ASP A O 1
ATOM 816 N N . SER A 1 106 ? -15.426 1.250 19.037 1.00 88.31 106 SER A N 1
ATOM 817 C CA . SER A 1 106 ? -14.543 2.361 19.411 1.00 88.31 106 SER A CA 1
ATOM 818 C C . SER A 1 106 ? -13.343 1.923 20.266 1.00 88.31 106 SER A C 1
ATOM 820 O O . SER A 1 106 ? -12.229 2.413 20.076 1.00 88.31 106 SER A O 1
ATOM 822 N N . LYS A 1 107 ? -13.517 0.928 21.151 1.00 88.19 107 LYS A N 1
ATOM 823 C CA . LYS A 1 107 ? -12.425 0.383 21.983 1.00 88.19 107 LYS A CA 1
ATOM 824 C C . LYS A 1 107 ? -11.335 -0.304 21.161 1.00 88.19 107 LYS A C 1
ATOM 826 O O . LYS A 1 107 ? -10.181 -0.353 21.585 1.00 88.19 107 LYS A O 1
ATOM 831 N N . LEU A 1 108 ? -11.701 -0.862 20.010 1.00 90.88 108 LEU A N 1
ATOM 832 C CA . LEU A 1 108 ? -10.800 -1.578 19.115 1.00 90.88 108 LEU A CA 1
ATOM 833 C C . LEU A 1 108 ? -10.355 -0.732 17.918 1.00 90.88 108 LEU A C 1
ATOM 835 O O . LEU A 1 108 ? -9.322 -1.030 17.321 1.00 90.88 108 LEU A O 1
ATOM 839 N N . GLN A 1 109 ? -11.096 0.327 17.594 1.00 91.69 109 GLN A N 1
ATOM 840 C CA . GLN A 1 109 ? -10.867 1.202 16.447 1.00 91.69 109 GLN A CA 1
ATOM 841 C C . GLN A 1 109 ? -9.454 1.788 16.449 1.00 91.69 109 GLN A C 1
ATOM 843 O O . GLN A 1 109 ? -8.751 1.687 15.448 1.00 91.69 109 GLN A O 1
ATOM 848 N N . THR A 1 110 ? -8.977 2.286 17.594 1.00 92.62 110 THR A N 1
ATOM 849 C CA . THR A 1 110 ? -7.600 2.792 17.735 1.00 92.62 110 THR A CA 1
ATOM 850 C C . THR A 1 110 ? -6.555 1.708 17.459 1.00 92.62 110 THR A C 1
ATOM 852 O O . THR A 1 110 ? -5.543 1.965 16.807 1.00 92.62 110 THR A O 1
ATOM 855 N N . ARG A 1 111 ? -6.790 0.474 17.928 1.00 93.25 111 ARG A N 1
ATOM 856 C CA . ARG A 1 111 ? -5.868 -0.652 17.710 1.00 93.25 111 ARG A CA 1
ATOM 857 C C . ARG A 1 111 ? -5.857 -1.076 16.241 1.00 93.25 111 ARG A C 1
ATOM 859 O O . ARG A 1 111 ? -4.782 -1.287 15.690 1.00 93.25 111 ARG A O 1
ATOM 866 N N . ALA A 1 112 ? -7.030 -1.172 15.619 1.00 94.19 112 ALA A N 1
ATOM 867 C CA . ALA A 1 112 ? -7.184 -1.486 14.203 1.00 94.19 112 ALA A CA 1
ATOM 868 C C . ALA A 1 112 ? -6.537 -0.425 13.304 1.00 94.19 112 ALA A C 1
ATOM 870 O O . ALA A 1 112 ? -5.790 -0.758 12.389 1.00 94.19 112 ALA A O 1
ATOM 871 N N . TYR A 1 113 ? -6.751 0.852 13.617 1.00 94.06 113 TYR A N 1
ATOM 872 C CA . TYR A 1 113 ? -6.139 1.979 12.920 1.00 94.06 113 TYR A CA 1
ATOM 873 C C . TYR A 1 113 ? -4.610 1.901 12.951 1.00 94.06 113 TYR A C 1
ATOM 875 O O . TYR A 1 113 ? -3.956 1.911 11.909 1.00 94.06 113 TYR A O 1
ATOM 883 N N . LEU A 1 114 ? -4.035 1.735 14.148 1.00 93.56 114 LEU A N 1
ATOM 884 C CA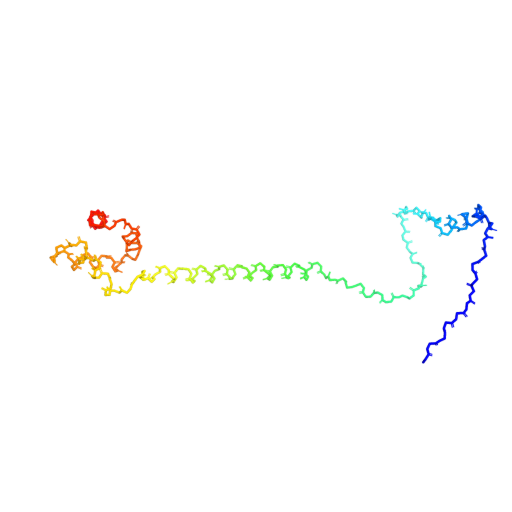 . LEU A 1 114 ? -2.587 1.600 14.309 1.00 93.56 114 LEU A CA 1
ATOM 885 C C . LEU A 1 114 ? -2.035 0.368 13.586 1.00 93.56 114 LEU A C 1
ATOM 887 O O . LEU A 1 114 ? -0.932 0.429 13.048 1.00 93.56 114 LEU A O 1
ATOM 891 N N . TYR A 1 115 ? -2.777 -0.740 13.572 1.00 94.12 115 TYR A N 1
ATOM 892 C CA . TYR A 1 115 ? -2.387 -1.950 12.855 1.00 94.12 115 TYR A CA 1
ATOM 893 C C . TYR A 1 115 ? -2.307 -1.718 11.341 1.00 94.12 115 TYR A C 1
ATOM 895 O O . TYR A 1 115 ? -1.298 -2.060 10.726 1.00 94.12 115 TYR A O 1
ATOM 903 N N . LEU A 1 116 ? -3.334 -1.099 10.752 1.00 93.19 116 LEU A N 1
ATOM 904 C CA . LEU A 1 116 ? -3.415 -0.858 9.311 1.00 93.19 116 LEU A CA 1
ATOM 905 C C . LEU A 1 116 ? -2.369 0.149 8.821 1.00 93.19 116 LEU A C 1
ATOM 907 O O . LEU A 1 116 ? -1.773 -0.054 7.768 1.00 93.19 116 LEU A O 1
ATOM 911 N N . ILE A 1 117 ? -2.090 1.201 9.594 1.00 91.38 117 ILE A N 1
ATOM 912 C CA . ILE A 1 117 ? -1.058 2.186 9.228 1.00 91.38 117 ILE A CA 1
ATOM 913 C C . ILE A 1 117 ? 0.347 1.593 9.309 1.00 91.38 117 ILE A C 1
ATOM 915 O O . ILE A 1 117 ? 1.198 1.897 8.476 1.00 91.38 117 ILE A O 1
ATOM 919 N N . LYS A 1 118 ? 0.599 0.724 10.294 1.00 90.44 118 LYS A N 1
ATOM 920 C CA . LYS A 1 118 ? 1.889 0.034 10.419 1.00 90.44 118 LYS A CA 1
ATOM 921 C C . LYS A 1 118 ? 2.111 -1.015 9.327 1.00 90.44 118 LYS A C 1
ATOM 923 O O . LYS A 1 118 ? 3.260 -1.336 9.048 1.00 90.44 118 LYS A O 1
ATOM 928 N N . ASN A 1 119 ? 1.039 -1.531 8.721 1.00 90.75 119 ASN A N 1
ATOM 929 C CA . ASN A 1 119 ? 1.080 -2.609 7.736 1.00 90.75 119 ASN A CA 1
ATOM 930 C C . ASN A 1 119 ? 0.365 -2.188 6.433 1.00 90.75 119 ASN A C 1
ATOM 932 O O . ASN A 1 119 ? -0.791 -2.567 6.217 1.00 90.75 119 ASN A O 1
ATOM 936 N N . PRO A 1 120 ? 1.032 -1.436 5.533 1.00 89.12 120 PRO A N 1
ATOM 937 C CA . PRO A 1 120 ? 0.417 -0.925 4.303 1.00 89.12 120 PRO A CA 1
ATOM 938 C C . PRO A 1 120 ? -0.098 -2.033 3.373 1.00 89.12 120 PRO A C 1
ATOM 940 O O . PRO A 1 120 ? -1.097 -1.836 2.680 1.00 89.12 120 PRO A O 1
ATOM 943 N N . ASP A 1 121 ? 0.527 -3.212 3.385 1.00 89.12 121 ASP A N 1
ATOM 944 C CA . ASP A 1 121 ? 0.070 -4.365 2.602 1.00 89.12 121 ASP A CA 1
ATOM 945 C C . ASP A 1 121 ? -1.244 -4.946 3.134 1.00 89.12 121 ASP A C 1
ATOM 947 O O . ASP A 1 121 ? -2.139 -5.264 2.349 1.00 89.12 121 ASP A O 1
ATOM 951 N N . MET A 1 122 ? -1.409 -4.997 4.460 1.00 91.88 122 MET A N 1
ATOM 952 C CA . MET A 1 122 ? -2.669 -5.412 5.086 1.00 91.88 122 MET A CA 1
ATOM 953 C C . MET A 1 122 ? -3.770 -4.391 4.820 1.00 91.88 122 MET A C 1
ATOM 955 O O . MET A 1 122 ? -4.891 -4.773 4.496 1.00 91.88 122 MET A O 1
ATOM 959 N N . LEU A 1 123 ? -3.447 -3.095 4.854 1.00 92.50 123 LEU A N 1
ATOM 960 C CA . LEU A 1 123 ? -4.378 -2.041 4.453 1.00 92.50 123 LEU A CA 1
ATOM 961 C C . LEU A 1 123 ? -4.791 -2.166 2.979 1.00 92.50 123 LEU A C 1
ATOM 963 O O . LEU A 1 123 ? -5.973 -2.034 2.663 1.00 92.50 123 LEU A O 1
ATOM 967 N N . ARG A 1 124 ? -3.858 -2.482 2.074 1.00 91.94 124 ARG A N 1
ATOM 968 C CA . ARG A 1 124 ? -4.167 -2.720 0.655 1.00 91.94 124 ARG A CA 1
ATOM 969 C C . ARG A 1 124 ? -5.103 -3.920 0.479 1.00 91.94 124 ARG A C 1
ATOM 971 O O . ARG A 1 124 ? -6.090 -3.811 -0.248 1.00 91.94 124 ARG A O 1
ATOM 978 N N . ALA A 1 125 ? -4.829 -5.029 1.168 1.00 92.31 125 ALA A N 1
ATOM 979 C CA . ALA A 1 125 ? -5.691 -6.210 1.157 1.00 92.31 125 ALA A CA 1
ATOM 980 C C . ALA A 1 125 ? -7.084 -5.911 1.737 1.00 92.31 125 ALA A C 1
ATOM 982 O O . ALA A 1 125 ? -8.090 -6.295 1.147 1.00 92.31 125 ALA A O 1
ATOM 983 N N . PHE A 1 126 ? -7.149 -5.169 2.844 1.00 94.62 126 PHE A N 1
ATOM 984 C CA . PHE A 1 126 ? -8.390 -4.750 3.493 1.00 94.62 126 PHE A CA 1
ATOM 985 C C . PHE A 1 126 ? -9.271 -3.893 2.570 1.00 94.62 126 PHE A C 1
ATOM 987 O O . PHE A 1 126 ? -10.457 -4.182 2.414 1.00 94.62 126 PHE A O 1
ATOM 994 N N . ILE A 1 127 ? -8.699 -2.884 1.901 1.00 92.88 127 ILE A N 1
ATOM 995 C CA . ILE A 1 127 ? -9.433 -2.015 0.963 1.00 92.88 127 ILE A CA 1
ATOM 996 C C . ILE A 1 127 ? -9.949 -2.814 -0.240 1.00 92.88 127 ILE A C 1
ATOM 998 O O . ILE A 1 127 ? -11.091 -2.628 -0.666 1.00 92.88 127 ILE A O 1
ATOM 1002 N N . GLY A 1 128 ? -9.129 -3.725 -0.771 1.00 92.06 128 GLY A N 1
ATOM 1003 C CA . GLY A 1 128 ? -9.490 -4.566 -1.914 1.00 92.06 128 GLY A CA 1
ATOM 1004 C C . GLY A 1 128 ? -10.552 -5.630 -1.614 1.00 92.06 128 GLY A C 1
ATOM 1005 O O . GLY A 1 128 ? -11.089 -6.227 -2.546 1.00 92.06 128 GLY A O 1
ATOM 1006 N N . TYR A 1 129 ? -10.866 -5.882 -0.341 1.00 9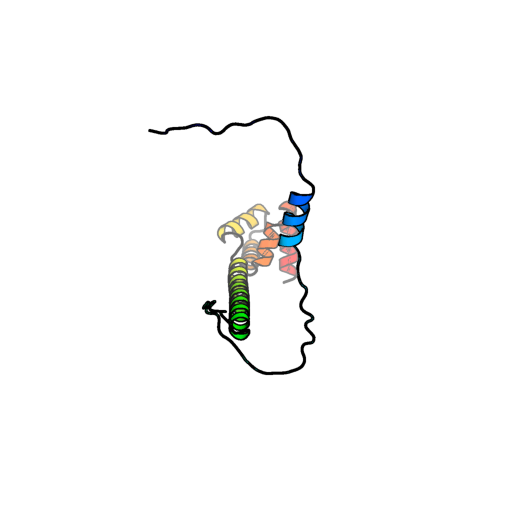5.00 129 TYR A N 1
ATOM 1007 C CA . TYR A 1 129 ? -11.816 -6.916 0.060 1.00 95.00 129 TYR A CA 1
ATOM 1008 C C . TYR A 1 129 ? -13.268 -6.402 0.088 1.00 95.00 129 TYR A C 1
ATOM 1010 O O . TYR A 1 129 ? -13.477 -5.212 0.347 1.00 95.00 129 TYR A O 1
ATOM 1018 N N . PRO A 1 130 ? -14.286 -7.262 -0.138 1.00 94.31 130 PRO A N 1
ATOM 1019 C CA . PRO A 1 130 ? -15.694 -6.873 -0.054 1.00 94.31 130 PRO A CA 1
ATOM 1020 C C . PRO A 1 130 ? -16.055 -6.274 1.306 1.00 94.31 130 PRO A C 1
ATOM 1022 O O . PRO A 1 130 ? -15.722 -6.845 2.349 1.00 94.31 130 PRO A O 1
ATOM 1025 N N . MET A 1 131 ? -16.747 -5.132 1.284 1.00 90.81 131 MET A N 1
ATOM 1026 C CA . MET A 1 131 ? -17.034 -4.301 2.456 1.00 90.81 131 MET A CA 1
ATOM 1027 C C . MET A 1 131 ? -17.699 -5.085 3.591 1.00 90.81 131 MET A C 1
ATOM 1029 O O . MET A 1 131 ? -17.305 -4.952 4.748 1.00 90.81 131 MET A O 1
ATOM 1033 N N . GLU A 1 132 ? -18.638 -5.966 3.256 1.00 92.62 132 GLU A N 1
ATOM 1034 C CA . GLU A 1 132 ? -19.427 -6.755 4.204 1.00 92.62 132 GLU A CA 1
ATOM 1035 C C . GLU A 1 132 ? -18.555 -7.710 5.027 1.00 92.62 132 GLU A C 1
ATOM 1037 O O . GLU A 1 132 ? -18.895 -8.064 6.153 1.00 92.62 132 GLU A O 1
ATOM 1042 N N . LYS A 1 133 ? -17.413 -8.120 4.468 1.00 93.62 133 LYS A N 1
ATOM 1043 C CA . LYS A 1 133 ? -16.497 -9.087 5.079 1.00 93.62 133 LYS A CA 1
ATOM 1044 C C . LYS A 1 133 ? -15.216 -8.452 5.618 1.00 93.62 133 LYS A C 1
ATOM 1046 O O . LYS A 1 133 ? -14.419 -9.131 6.264 1.00 93.62 133 LYS A O 1
ATOM 1051 N N . ARG A 1 134 ? -15.003 -7.152 5.390 1.00 95.00 134 ARG A N 1
ATOM 1052 C CA . ARG A 1 134 ? -13.805 -6.426 5.846 1.00 95.00 134 ARG A CA 1
ATOM 1053 C C . ARG A 1 134 ? -13.615 -6.495 7.357 1.00 95.00 134 ARG A C 1
ATOM 1055 O O . ARG A 1 134 ? -12.484 -6.609 7.817 1.00 95.00 134 ARG A O 1
ATOM 1062 N N . LYS A 1 135 ? -14.706 -6.462 8.125 1.00 93.88 135 LYS A N 1
ATOM 1063 C CA . LYS A 1 135 ? -14.654 -6.561 9.588 1.00 93.88 135 LYS A CA 1
ATOM 1064 C C . LYS A 1 135 ? -14.083 -7.903 10.052 1.00 93.88 135 LYS A C 1
ATOM 1066 O O . LYS A 1 135 ? -13.173 -7.911 10.871 1.00 93.88 135 LYS A O 1
ATOM 1071 N N . GLU A 1 136 ? -14.578 -9.014 9.507 1.00 93.62 136 GLU A N 1
ATOM 1072 C CA . GLU A 1 136 ? -14.065 -10.360 9.800 1.00 93.62 136 GLU A CA 1
ATOM 1073 C C . GLU A 1 136 ? -12.596 -10.494 9.384 1.00 93.62 136 GLU A C 1
ATOM 1075 O O . GLU A 1 136 ? -11.763 -10.891 10.195 1.00 93.62 136 GLU A O 1
ATOM 1080 N N . LEU A 1 137 ? -12.265 -10.057 8.164 1.00 94.31 137 LEU A N 1
ATOM 1081 C CA . LEU A 1 137 ? -10.897 -10.078 7.650 1.00 94.31 137 LEU A CA 1
ATOM 1082 C C . LEU A 1 137 ? -9.922 -9.327 8.566 1.00 94.31 137 LEU A C 1
ATOM 1084 O O . LEU A 1 137 ? -8.845 -9.831 8.874 1.00 94.31 137 LEU A O 1
ATOM 1088 N N . LEU A 1 138 ? -10.305 -8.132 9.018 1.00 94.50 138 LEU A N 1
ATOM 1089 C CA . LEU A 1 138 ? -9.490 -7.308 9.906 1.00 94.50 138 LEU A CA 1
ATOM 1090 C C . LEU A 1 138 ? -9.217 -8.010 11.241 1.00 94.50 138 LEU A C 1
ATOM 1092 O O . LEU A 1 138 ? -8.099 -7.948 11.747 1.00 94.50 138 LEU A O 1
ATOM 1096 N N . PHE A 1 139 ? -10.207 -8.716 11.793 1.00 93.44 139 PHE A N 1
ATOM 1097 C CA . PHE A 1 139 ? -10.012 -9.508 13.005 1.00 93.44 139 PHE A CA 1
ATOM 1098 C C . PHE A 1 139 ? -9.046 -10.670 12.791 1.00 93.44 139 PHE A C 1
ATOM 1100 O O . PHE A 1 139 ? -8.179 -10.878 13.640 1.00 93.44 139 PHE A O 1
ATOM 1107 N N . THR A 1 140 ? -9.153 -11.393 11.675 1.00 94.38 140 THR A N 1
ATOM 1108 C CA . THR A 1 140 ? -8.212 -12.466 11.323 1.00 94.38 140 THR A CA 1
ATOM 1109 C C . THR A 1 140 ? -6.790 -11.918 11.206 1.00 94.38 140 THR A C 1
ATOM 1111 O O . THR A 1 140 ? -5.897 -12.375 11.913 1.00 94.38 140 THR A O 1
ATOM 1114 N N . MET A 1 141 ? -6.600 -10.849 10.426 1.00 92.81 141 MET A N 1
ATOM 1115 C CA . MET A 1 141 ? -5.298 -10.197 10.238 1.00 92.81 141 MET A CA 1
ATOM 1116 C C . MET A 1 141 ? -4.661 -9.758 11.565 1.00 92.81 141 MET A C 1
ATOM 1118 O O . MET A 1 141 ? -3.486 -10.017 11.811 1.00 92.81 141 MET A O 1
ATOM 1122 N N . MET A 1 142 ? -5.439 -9.122 12.446 1.00 92.62 142 MET A N 1
ATOM 1123 C CA . MET A 1 142 ? -4.958 -8.633 13.745 1.00 92.62 142 MET A CA 1
ATOM 1124 C C . MET A 1 142 ? -4.701 -9.738 14.778 1.00 92.62 142 MET A C 1
ATOM 1126 O O . MET A 1 142 ? -4.081 -9.452 15.805 1.00 92.62 142 MET A O 1
ATOM 1130 N N . SER A 1 143 ? -5.228 -10.943 14.551 1.00 87.50 143 SER A N 1
ATOM 1131 C CA . SER A 1 143 ? -5.064 -12.106 15.434 1.00 87.50 143 SER A CA 1
ATOM 1132 C C . SER A 1 143 ? -3.871 -12.972 15.025 1.00 87.50 143 SER A C 1
ATOM 1134 O O . SER A 1 143 ? -3.248 -13.579 15.889 1.00 87.50 143 SER A O 1
ATOM 1136 N N . ASP A 1 144 ? -3.538 -12.981 13.732 1.00 75.81 144 ASP A N 1
ATOM 1137 C CA . ASP A 1 144 ? -2.378 -13.682 13.164 1.00 75.81 144 ASP A CA 1
ATOM 1138 C C . ASP A 1 144 ? -1.062 -12.875 13.267 1.00 75.81 144 ASP A C 1
ATOM 1140 O O . ASP A 1 144 ? -0.020 -13.336 12.800 1.00 75.81 144 ASP A O 1
ATOM 1144 N N . SER A 1 145 ? -1.105 -11.667 13.852 1.00 59.72 145 SER A N 1
ATOM 1145 C CA . SER A 1 145 ? 0.025 -10.720 13.958 1.00 59.72 145 SER A CA 1
ATOM 1146 C C . SER A 1 145 ? 0.616 -10.597 15.359 1.00 59.72 145 SER A C 1
ATOM 1148 O O . SER A 1 145 ? -0.162 -10.605 16.341 1.00 59.72 145 SER A O 1
#

Mean predicted aligned error: 19.54 Å

Organism: NCBI:txid60419

Sequence (145 aa):
MRQRWATSIGEGSMENIEDIDHLVAQNEVTLESCDNVGDNNVGEASSKAKKRKTSKNEDMEQIMGAIQNVASAMRDGNLIFERSMARLPIPEQEVFHLLDEIGIDSKLQTRAYLYLIKNPDMLRAFIGYPMEKRKELLFTMMSDS

Foldseek 3Di:
DDDDDDDDDDDDDDPDVVVVVVVVVVVPDDDDPPPPDDDDDDDDDDDPPVPPPPDPVNVVVVVVVVVVVVVVVVVVVVVVVVVVQLDAPDDLVVLLVLCVLLPPDPVCSVVLSVLCNVPSPLVVVLVPDDSPCSVVSSVVSSVVD